Protein AF-A0A8W8LMK4-F1 (afdb_monomer)

Nearest PDB structures (foldseek):
  2jga-assembly1_A  TM=9.821E-01  e=1.173E-05  Homo sapiens
  7zeg-assembly2_B  TM=9.795E-01  e=1.542E-05  Homo sapiens
  7zeg-assembly1_A  TM=9.904E-01  e=3.746E-05  Homo sapiens
  2cn1-assembly1_A  TM=9.834E-01  e=6.041E-05  Homo sapiens
  7zeh-assembly1_A  TM=9.835E-01  e=4.087E-04  Homo sapiens

Radius of gyration: 13.22 Å; Cα contacts (8 Å, |Δi|>4): 59; chains: 1; bounding box: 30×15×42 Å

Solvent-accessible surface area (backbone atoms only — not comparable to full-atom values): 4230 Å² total; per-residue (Å²): 106,38,68,51,84,78,44,77,54,73,62,73,82,60,78,88,74,86,79,87,80,44,41,32,40,38,75,67,63,46,87,83,41,44,70,59,44,61,75,74,26,82,39,71,41,70,75,58,97,68,61,62,68,61,51,52,51,49,51,52,60,62,59,68,75,111

Mean predicted aligned error: 3.41 Å

Foldseek 3Di:
DEADPVCLCVCVPPPPDPDDAFEYEHEPPCVPCVVVCVVRGPHYHYNDPDCVVVVVVVCVVVVVVD

pLDDT: mean 93.86, std 8.28, range [47.97, 98.38]

Organism: Magallana gigas (NCBI:txid29159)

InterPro domains:
  IPR006434 Pyrimidine 5'-nucleotidase, eukaryotic [PF05822] (1-61)
  IPR023214 HAD superfamily [G3DSA:3.40.50.1000] (1-66)
  IPR036412 HAD-like superfamily [SSF56784] (1-61)

Secondary structure (DSSP, 8-state):
-BSSGGGGGTTTT-SS-S----EEEE-SSHHHHHHHHHHH-SEEEES--S-HHHHHHHHHHHHTT-

Sequence (66 aa):
MGDSLGDLHMADRAVGVQNKLKIGFLNVKVEESLELYMKKYDIVILEDETLNVGNAILRKVLQSKQ

Structure (mmCIF, N/CA/C/O backbone):
data_AF-A0A8W8LMK4-F1
#
_entry.id   AF-A0A8W8LMK4-F1
#
loop_
_atom_site.group_PDB
_atom_site.id
_atom_site.type_symbol
_atom_site.label_atom_id
_atom_site.label_alt_id
_atom_site.label_comp_id
_atom_site.label_asym_id
_atom_site.label_entity_id
_atom_site.label_seq_id
_atom_site.pdbx_PDB_ins_code
_atom_site.Cartn_x
_atom_site.Cartn_y
_atom_site.Cartn_z
_atom_site.occupancy
_atom_site.B_iso_or_equiv
_atom_site.auth_seq_id
_atom_site.auth_comp_id
_atom_site.auth_asym_id
_atom_site.auth_atom_id
_atom_site.pdbx_PDB_model_num
ATOM 1 N N . MET A 1 1 ? -3.363 -3.761 3.272 1.00 95.44 1 MET A N 1
ATOM 2 C CA . MET A 1 1 ? -2.002 -3.621 2.719 1.00 95.44 1 MET A CA 1
ATOM 3 C C . MET A 1 1 ? -1.934 -4.530 1.513 1.00 95.44 1 MET A C 1
ATOM 5 O O . MET A 1 1 ? -2.556 -5.582 1.585 1.00 95.44 1 MET A O 1
ATOM 9 N N . GLY A 1 2 ? -1.263 -4.129 0.444 1.00 96.88 2 GLY A N 1
ATOM 10 C CA . GLY A 1 2 ? -1.111 -4.952 -0.755 1.00 96.88 2 GLY A CA 1
ATOM 11 C C . GLY A 1 2 ? -0.064 -4.359 -1.684 1.00 96.88 2 GLY A C 1
ATOM 12 O O . GLY A 1 2 ? 0.416 -3.255 -1.433 1.00 96.88 2 GLY A O 1
ATOM 13 N N . ASP A 1 3 ? 0.288 -5.087 -2.725 1.00 95.62 3 ASP A N 1
ATOM 14 C CA . ASP A 1 3 ? 1.305 -4.723 -3.711 1.00 95.62 3 ASP A CA 1
ATOM 15 C C . ASP A 1 3 ? 0.705 -4.471 -5.099 1.00 95.62 3 ASP A C 1
ATOM 17 O O . ASP A 1 3 ? 1.388 -3.974 -5.993 1.00 95.62 3 ASP A O 1
ATOM 21 N N . SER A 1 4 ? -0.592 -4.740 -5.274 1.00 96.25 4 SER A N 1
ATOM 22 C CA . SER A 1 4 ? -1.311 -4.597 -6.535 1.00 96.25 4 SER A CA 1
ATOM 23 C C . SER A 1 4 ? -2.582 -3.760 -6.391 1.00 96.25 4 SER A C 1
ATOM 25 O O . SER A 1 4 ? -3.262 -3.785 -5.370 1.00 96.25 4 SER A O 1
ATOM 27 N N . LEU A 1 5 ? -3.017 -3.096 -7.464 1.00 95.06 5 LEU A N 1
ATOM 28 C CA . LEU A 1 5 ? -4.285 -2.348 -7.453 1.00 95.06 5 LEU A CA 1
ATOM 29 C C . LEU A 1 5 ? -5.520 -3.223 -7.164 1.00 95.06 5 LEU A C 1
ATOM 31 O O . LEU A 1 5 ? -6.543 -2.701 -6.718 1.00 95.06 5 LEU A O 1
ATOM 35 N N . GLY A 1 6 ? -5.433 -4.540 -7.381 1.00 94.75 6 GLY A N 1
ATOM 36 C CA . GLY A 1 6 ? -6.487 -5.485 -7.000 1.00 94.75 6 GLY A CA 1
ATOM 37 C C . GLY A 1 6 ? -6.736 -5.515 -5.487 1.00 94.75 6 GLY A C 1
ATOM 38 O O . GLY A 1 6 ? -7.862 -5.746 -5.043 1.00 94.75 6 GLY A O 1
ATOM 39 N N . ASP A 1 7 ? -5.723 -5.170 -4.691 1.00 96.62 7 ASP A N 1
ATOM 40 C CA . ASP A 1 7 ? -5.767 -5.249 -3.233 1.00 96.62 7 ASP A CA 1
ATOM 41 C C . ASP A 1 7 ? -6.574 -4.129 -2.571 1.00 96.62 7 ASP A C 1
ATOM 43 O O . ASP A 1 7 ? -6.951 -4.223 -1.396 1.00 96.62 7 ASP A O 1
ATOM 47 N N . LEU A 1 8 ? -6.882 -3.062 -3.315 1.00 95.00 8 LEU A N 1
ATOM 48 C CA . LEU A 1 8 ? -7.642 -1.906 -2.822 1.00 95.00 8 LEU A CA 1
ATOM 49 C C . LEU A 1 8 ? -9.014 -2.301 -2.249 1.00 95.00 8 LEU A C 1
ATOM 51 O O . LEU A 1 8 ? -9.524 -1.638 -1.330 1.00 95.00 8 LEU A O 1
ATOM 55 N N . HIS A 1 9 ? -9.569 -3.392 -2.779 1.00 93.44 9 HIS A N 1
ATOM 56 C CA . HIS A 1 9 ? -10.912 -3.889 -2.507 1.00 93.44 9 HIS A CA 1
ATOM 57 C C . HIS A 1 9 ? -10.963 -5.034 -1.488 1.00 93.44 9 HIS A C 1
ATOM 59 O O . HIS A 1 9 ? -12.053 -5.454 -1.103 1.00 93.44 9 HIS A O 1
ATOM 65 N N . MET A 1 10 ? -9.819 -5.520 -0.985 1.00 93.31 10 MET A N 1
ATOM 66 C CA . MET A 1 10 ? -9.795 -6.664 -0.055 1.00 93.31 10 MET A CA 1
ATOM 67 C C . MET A 1 10 ? -10.657 -6.453 1.198 1.00 93.31 10 MET A C 1
ATOM 69 O O . MET A 1 10 ? -11.232 -7.398 1.728 1.00 93.31 10 MET A O 1
ATOM 73 N N . ALA A 1 11 ? -10.767 -5.209 1.671 1.00 92.38 11 ALA A N 1
ATOM 74 C CA . ALA A 1 11 ? -11.533 -4.871 2.870 1.00 92.38 11 ALA A CA 1
ATOM 75 C C . ALA A 1 11 ? -12.987 -4.443 2.591 1.00 92.38 11 ALA A C 1
ATOM 77 O O . ALA A 1 11 ? -13.688 -4.070 3.525 1.00 92.38 11 ALA A O 1
ATOM 78 N N . ASP A 1 12 ? -13.460 -4.462 1.343 1.00 90.06 12 ASP A N 1
ATOM 79 C CA . ASP A 1 12 ? -14.764 -3.875 0.986 1.00 90.06 12 ASP A CA 1
ATOM 80 C C . ASP A 1 12 ? -15.963 -4.655 1.544 1.00 90.06 12 ASP A C 1
ATOM 82 O O . ASP A 1 12 ? -17.057 -4.113 1.665 1.00 90.06 12 ASP A O 1
ATOM 86 N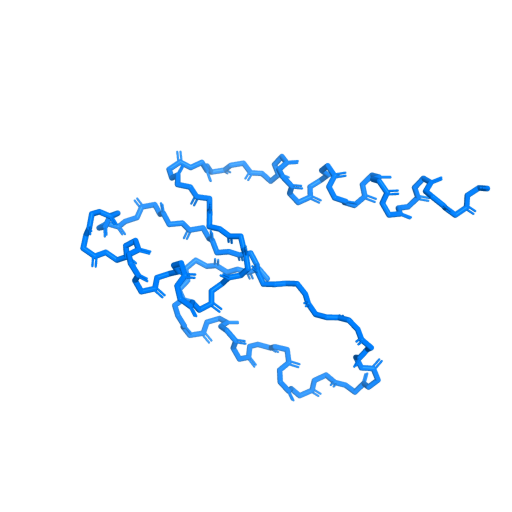 N . ARG A 1 13 ? 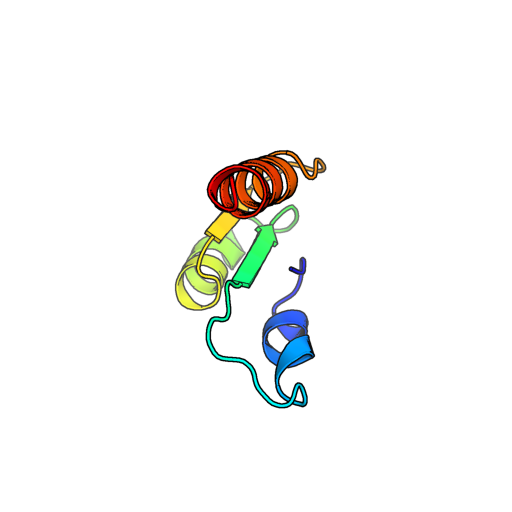-15.759 -5.920 1.929 1.00 91.88 13 ARG A N 1
ATOM 87 C CA . ARG A 1 13 ? -16.778 -6.750 2.592 1.00 91.88 13 ARG A CA 1
ATOM 88 C C . ARG A 1 13 ? -16.642 -6.786 4.116 1.00 91.88 13 ARG A C 1
ATOM 90 O O . ARG A 1 13 ? -17.372 -7.528 4.769 1.00 91.88 13 ARG A O 1
ATOM 97 N N . ALA A 1 14 ? -15.710 -6.029 4.692 1.00 92.06 14 ALA A N 1
ATOM 98 C CA . ALA A 1 14 ? -15.550 -5.967 6.137 1.00 92.06 14 ALA A CA 1
ATOM 99 C C . ALA A 1 14 ? -16.679 -5.135 6.768 1.00 92.06 14 ALA A C 1
ATOM 101 O O . ALA A 1 14 ? -16.971 -4.021 6.335 1.00 92.06 14 ALA A O 1
ATOM 102 N N . VAL A 1 15 ? -17.310 -5.675 7.810 1.00 93.19 15 VAL A N 1
ATOM 103 C CA . VAL A 1 15 ? -18.403 -5.015 8.537 1.00 93.19 15 VAL A CA 1
ATOM 104 C C . VAL A 1 15 ? -17.834 -4.237 9.725 1.00 93.19 15 VAL A C 1
ATOM 106 O O . VAL A 1 15 ? -16.895 -4.692 10.373 1.00 93.19 15 VAL A O 1
ATOM 109 N N . GLY A 1 16 ? -18.401 -3.065 10.028 1.00 92.38 16 GLY A N 1
ATOM 110 C CA . GLY A 1 16 ? -18.018 -2.278 11.209 1.00 92.38 16 GLY A CA 1
ATOM 111 C C . GLY A 1 16 ? -16.693 -1.516 11.079 1.00 92.38 16 GLY A C 1
ATOM 112 O O . GLY A 1 16 ? -16.102 -1.136 12.088 1.00 92.38 16 GLY A O 1
ATOM 113 N N . VAL A 1 17 ? -16.213 -1.279 9.855 1.00 91.31 17 VAL A N 1
ATOM 114 C CA . VAL A 1 17 ? -14.987 -0.507 9.609 1.00 91.31 17 VAL A CA 1
ATOM 115 C C . VAL A 1 17 ? -15.243 0.981 9.859 1.00 91.31 17 VAL A C 1
ATOM 117 O O . VAL A 1 17 ? -15.943 1.632 9.093 1.00 91.31 17 VAL A O 1
ATOM 120 N N . GLN A 1 18 ? -14.656 1.518 10.930 1.00 92.56 18 GLN A N 1
ATOM 121 C CA . GLN A 1 18 ? -14.691 2.952 11.256 1.00 92.56 18 GLN A CA 1
ATOM 122 C C . GLN A 1 18 ? -13.596 3.728 10.513 1.00 92.56 18 GLN A C 1
ATOM 124 O O . GLN A 1 18 ? -13.850 4.772 9.928 1.00 92.56 18 GLN A O 1
ATOM 129 N N . ASN A 1 19 ? -12.375 3.189 10.516 1.00 92.25 19 ASN A N 1
ATOM 130 C CA . ASN A 1 19 ? -11.205 3.789 9.884 1.00 92.25 19 ASN A CA 1
ATOM 131 C C . ASN A 1 19 ? -10.518 2.740 9.004 1.00 92.25 19 ASN A C 1
ATOM 133 O O . ASN A 1 19 ? -10.334 1.598 9.431 1.00 92.25 19 ASN A O 1
ATOM 137 N N . LYS A 1 20 ? -10.120 3.129 7.789 1.00 93.56 20 LYS A N 1
ATOM 138 C CA . LYS A 1 20 ? -9.385 2.288 6.831 1.00 93.56 20 LYS A CA 1
ATOM 139 C C . LYS A 1 20 ? -8.123 3.038 6.411 1.00 93.56 20 LYS A C 1
ATOM 141 O O . LYS A 1 20 ? -8.216 4.195 6.029 1.00 93.56 20 LYS A O 1
ATOM 146 N N . LEU A 1 21 ? -6.976 2.363 6.475 1.00 96.50 21 LEU A N 1
ATOM 147 C CA . LEU A 1 21 ? -5.692 2.856 5.975 1.00 96.50 21 LEU A CA 1
ATOM 148 C C . LEU A 1 21 ? -5.170 1.881 4.913 1.00 96.50 21 LEU A C 1
ATOM 150 O O . LEU A 1 21 ? -5.003 0.686 5.182 1.00 96.50 21 LEU A O 1
ATOM 154 N N . LYS A 1 22 ? -4.933 2.374 3.700 1.00 97.56 22 LYS A N 1
ATOM 155 C CA . LYS A 1 22 ? -4.427 1.608 2.560 1.00 97.56 22 LYS A CA 1
ATOM 156 C C . LYS A 1 22 ? -2.937 1.881 2.383 1.00 97.56 22 LYS A C 1
ATOM 158 O O . LYS A 1 22 ? -2.541 2.982 2.022 1.00 97.56 22 LYS A O 1
ATOM 163 N N . ILE A 1 23 ? -2.131 0.844 2.576 1.00 98.19 23 ILE A N 1
ATOM 164 C CA . ILE A 1 23 ? -0.682 0.871 2.341 1.00 98.19 23 ILE A CA 1
ATOM 165 C C . ILE A 1 23 ? -0.380 -0.000 1.123 1.00 98.19 23 ILE A C 1
ATOM 167 O O . ILE A 1 23 ? -0.787 -1.170 1.110 1.00 98.19 23 ILE A O 1
ATOM 171 N N . GLY A 1 24 ? 0.269 0.593 0.124 1.00 97.88 24 GLY A N 1
ATOM 172 C CA . GLY A 1 24 ? 0.665 -0.033 -1.133 1.00 97.88 24 GLY 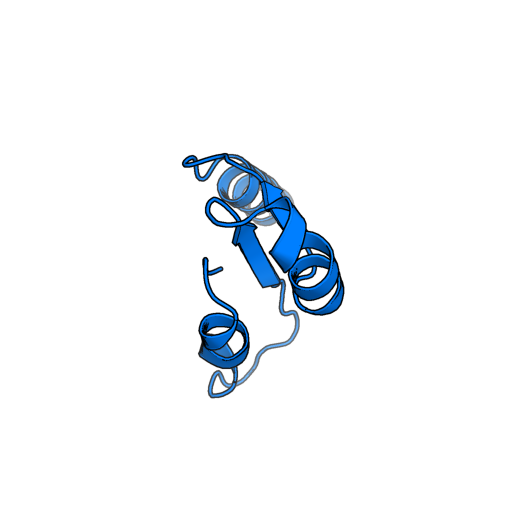A CA 1
ATOM 173 C C . GLY A 1 24 ? 2.177 -0.218 -1.204 1.00 97.88 2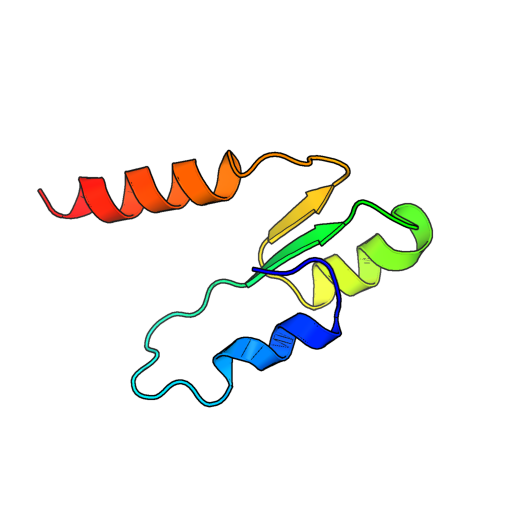4 GLY A C 1
ATOM 174 O O . GLY A 1 24 ? 2.905 0.753 -1.012 1.00 97.88 24 GLY A O 1
ATOM 175 N N . PHE A 1 25 ? 2.644 -1.431 -1.487 1.00 98.19 25 PHE A N 1
ATOM 176 C CA . PHE A 1 25 ? 4.055 -1.720 -1.756 1.00 98.19 25 PHE A CA 1
ATOM 177 C C . PHE A 1 25 ? 4.286 -1.707 -3.266 1.00 98.19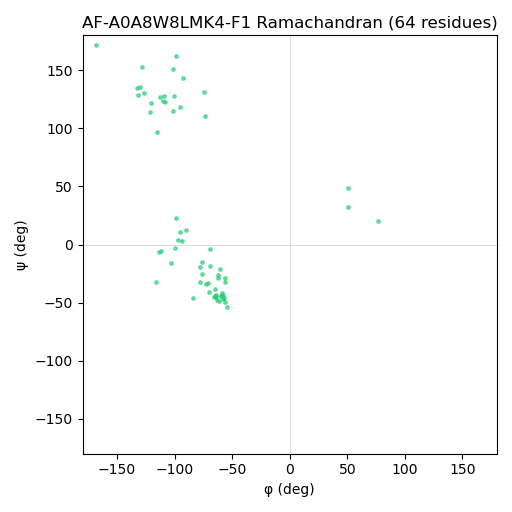 25 PHE A C 1
ATOM 179 O O . PHE A 1 25 ? 3.667 -2.478 -3.993 1.00 98.19 25 PHE A O 1
ATOM 186 N N . LEU A 1 26 ? 5.138 -0.808 -3.749 1.00 97.88 26 LEU A N 1
ATOM 187 C CA . LEU A 1 26 ? 5.435 -0.652 -5.166 1.00 97.88 26 LEU A CA 1
ATOM 188 C C . LEU A 1 26 ? 6.904 -0.995 -5.415 1.00 97.88 26 LEU A C 1
ATOM 190 O O . LEU A 1 26 ? 7.789 -0.161 -5.244 1.00 97.88 26 LEU A O 1
ATOM 194 N N . ASN A 1 27 ? 7.132 -2.238 -5.835 1.00 96.06 27 ASN A N 1
ATOM 195 C CA . ASN A 1 27 ? 8.470 -2.791 -6.079 1.00 96.06 27 ASN A CA 1
ATOM 196 C C . ASN A 1 27 ? 8.734 -3.073 -7.569 1.00 96.06 27 ASN A C 1
ATOM 198 O O . ASN A 1 27 ? 9.830 -3.466 -7.948 1.00 96.06 27 ASN A O 1
ATOM 202 N N . VAL A 1 28 ? 7.724 -2.908 -8.430 1.00 94.31 28 VAL A N 1
ATOM 203 C CA . VAL A 1 28 ? 7.788 -3.244 -9.859 1.00 94.31 28 VAL A CA 1
ATOM 204 C C . VAL A 1 28 ? 7.234 -2.083 -10.672 1.00 94.31 28 VAL A C 1
ATOM 206 O O . VAL A 1 28 ? 6.169 -1.567 -10.347 1.00 94.31 28 VAL A O 1
ATOM 209 N N . LYS A 1 29 ? 7.930 -1.693 -11.752 1.00 95.25 29 LYS A N 1
ATOM 210 C CA . LYS A 1 29 ? 7.524 -0.588 -12.645 1.00 95.25 29 LYS A CA 1
ATOM 211 C C . LYS A 1 29 ? 7.198 0.697 -11.874 1.00 95.25 29 LYS A C 1
ATOM 213 O O . LYS A 1 29 ? 6.141 1.300 -12.074 1.00 95.25 29 LYS A O 1
ATOM 218 N N . VAL A 1 30 ? 8.099 1.076 -10.966 1.00 95.69 30 VAL A N 1
ATOM 219 C CA . VAL A 1 30 ? 7.896 2.182 -10.022 1.00 95.69 30 VAL A CA 1
ATOM 220 C C . VAL A 1 30 ? 7.536 3.466 -10.762 1.00 95.69 30 VAL A C 1
ATOM 222 O O . VAL A 1 30 ? 6.481 4.031 -10.502 1.00 95.69 30 VAL A O 1
ATOM 225 N N . GLU A 1 31 ? 8.345 3.880 -11.738 1.00 96.69 31 GLU A N 1
ATOM 226 C CA . GLU A 1 31 ? 8.128 5.126 -12.488 1.00 96.69 31 GLU A CA 1
ATOM 227 C C . GLU A 1 31 ? 6.765 5.166 -13.198 1.00 96.69 31 GLU A C 1
ATOM 229 O O . GLU A 1 31 ? 6.053 6.164 -13.119 1.00 96.69 31 GLU A O 1
ATOM 234 N N . GLU A 1 32 ? 6.368 4.062 -13.838 1.00 97.19 32 GLU A N 1
ATOM 235 C CA . GLU A 1 32 ? 5.103 3.958 -14.580 1.00 97.19 32 GLU A CA 1
ATOM 236 C C . GLU A 1 32 ? 3.876 3.936 -13.656 1.00 97.19 32 GLU A C 1
ATOM 238 O O . GLU A 1 32 ? 2.800 4.412 -14.020 1.00 97.19 32 GLU A O 1
ATOM 243 N N . SER A 1 33 ? 4.018 3.348 -12.466 1.00 96.56 33 SER A N 1
ATOM 244 C CA . SER A 1 33 ? 2.885 3.030 -11.589 1.00 96.56 33 SER A CA 1
ATOM 245 C C . SER A 1 33 ? 2.735 3.995 -10.414 1.00 96.56 33 SER A C 1
ATOM 247 O O . SER A 1 33 ? 1.665 4.037 -9.802 1.00 96.56 33 SER A O 1
ATOM 249 N N . LEU A 1 34 ? 3.766 4.786 -10.097 1.00 97.56 34 LEU A N 1
ATOM 250 C CA . LEU A 1 34 ? 3.814 5.640 -8.909 1.00 97.56 34 LEU A CA 1
ATOM 251 C C . LEU A 1 34 ? 2.630 6.601 -8.837 1.00 97.56 34 LEU A C 1
ATOM 253 O O . LEU A 1 34 ? 1.949 6.658 -7.814 1.00 97.56 34 LEU A O 1
ATOM 257 N N . GLU A 1 35 ? 2.341 7.314 -9.928 1.00 98.06 35 GLU A N 1
ATOM 258 C CA . GLU A 1 35 ? 1.244 8.286 -9.963 1.00 98.06 35 GLU A CA 1
ATOM 259 C C . GLU A 1 35 ? -0.105 7.620 -9.648 1.00 98.06 35 GLU A C 1
ATOM 261 O O . GLU A 1 35 ? -0.926 8.150 -8.893 1.00 98.06 35 GLU A O 1
ATOM 266 N N . LEU A 1 36 ? -0.333 6.427 -10.200 1.00 97.69 36 LEU A N 1
ATOM 267 C CA . LEU A 1 36 ? -1.562 5.679 -9.979 1.00 97.69 36 LEU A CA 1
ATOM 268 C C . LEU A 1 36 ? -1.644 5.137 -8.547 1.00 97.69 36 LEU A C 1
ATOM 270 O O . LEU A 1 36 ? -2.707 5.219 -7.931 1.00 97.69 36 LEU A O 1
ATOM 2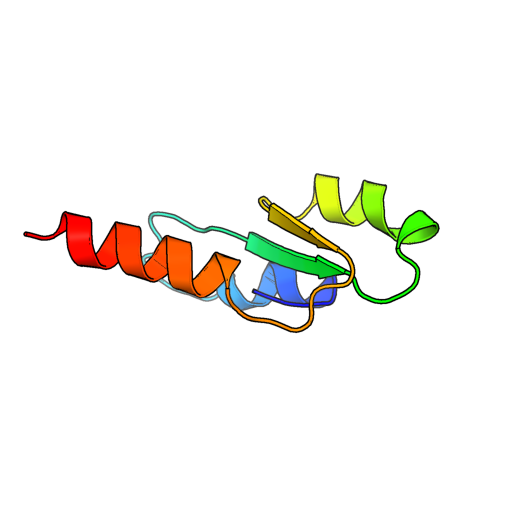74 N N . TYR A 1 37 ? -0.537 4.637 -7.996 1.00 98.31 37 TYR A N 1
ATOM 275 C CA . TYR A 1 37 ? -0.480 4.161 -6.613 1.00 98.31 37 TYR A CA 1
ATOM 276 C C . TYR A 1 37 ? -0.734 5.305 -5.629 1.00 98.31 37 TYR A C 1
ATOM 278 O O . TYR A 1 37 ? -1.579 5.156 -4.746 1.00 98.31 37 TYR A O 1
ATOM 286 N N . MET A 1 38 ? -0.110 6.470 -5.831 1.00 97.88 38 MET A N 1
ATOM 287 C CA . MET A 1 38 ? -0.310 7.659 -4.990 1.00 97.88 38 MET A CA 1
ATOM 288 C C . MET A 1 38 ? -1.754 8.177 -5.015 1.00 97.88 38 MET A C 1
ATOM 290 O O . MET A 1 38 ? -2.218 8.754 -4.037 1.00 97.88 38 MET A O 1
ATOM 294 N N . LYS A 1 39 ? -2.493 7.962 -6.111 1.00 98.06 39 LYS A N 1
ATOM 295 C CA . LYS A 1 39 ? -3.921 8.318 -6.213 1.00 98.06 39 LYS A CA 1
ATOM 296 C C . LYS A 1 39 ? -4.855 7.334 -5.499 1.00 98.06 39 LYS A C 1
ATOM 298 O O . LYS A 1 39 ? -6.027 7.654 -5.298 1.00 98.06 39 LYS A O 1
ATOM 303 N N . LYS A 1 40 ? -4.404 6.109 -5.216 1.00 97.75 40 LYS A N 1
ATOM 304 C CA . LYS A 1 40 ? -5.272 4.994 -4.791 1.00 97.75 40 LYS A CA 1
ATOM 305 C C . LYS A 1 40 ? -4.984 4.490 -3.379 1.00 97.75 40 LYS A C 1
ATOM 307 O O . LYS A 1 40 ? -5.920 4.036 -2.710 1.00 97.75 40 LYS A O 1
ATOM 312 N N . TYR A 1 41 ? -3.730 4.562 -2.949 1.00 98.38 41 TYR A N 1
ATOM 313 C CA . TYR A 1 41 ? -3.276 4.240 -1.602 1.00 98.38 41 TYR A CA 1
ATOM 314 C C . TYR A 1 41 ? -3.053 5.512 -0.789 1.00 98.38 41 TYR A C 1
ATOM 316 O O . TYR A 1 41 ? -2.699 6.548 -1.338 1.00 98.38 41 TYR A O 1
ATOM 324 N N . ASP A 1 42 ? -3.221 5.407 0.527 1.00 98.00 42 ASP A N 1
ATOM 325 C CA . ASP A 1 42 ? -2.938 6.508 1.451 1.00 98.00 42 ASP A CA 1
ATOM 326 C C . ASP A 1 42 ? -1.427 6.631 1.705 1.00 98.00 42 ASP A C 1
ATOM 328 O O . ASP A 1 42 ? -0.904 7.722 1.911 1.00 98.00 42 ASP A O 1
ATOM 332 N N . ILE A 1 43 ? -0.719 5.496 1.686 1.00 98.12 43 ILE A N 1
ATOM 333 C CA . ILE A 1 43 ? 0.737 5.405 1.819 1.00 98.12 43 ILE A CA 1
ATOM 334 C C . ILE A 1 43 ? 1.257 4.494 0.710 1.00 98.12 43 ILE A C 1
ATOM 336 O O . ILE A 1 43 ? 0.783 3.365 0.568 1.00 98.12 43 ILE A O 1
ATOM 340 N N . VAL A 1 44 ? 2.254 4.964 -0.038 1.00 98.06 44 VAL A N 1
ATOM 341 C CA . VAL A 1 44 ? 2.989 4.163 -1.022 1.00 98.06 44 VAL A CA 1
ATOM 342 C C . VAL A 1 44 ? 4.416 3.984 -0.524 1.00 98.06 44 VAL A C 1
ATOM 344 O O . VAL A 1 44 ? 5.083 4.960 -0.186 1.00 98.06 44 VAL A O 1
ATOM 347 N N . ILE A 1 45 ? 4.862 2.738 -0.459 1.00 98.06 45 ILE A N 1
ATOM 348 C CA . ILE A 1 45 ? 6.210 2.350 -0.057 1.00 98.06 45 ILE A CA 1
ATOM 349 C C . ILE A 1 45 ? 6.930 1.876 -1.318 1.00 98.06 45 ILE A C 1
ATOM 351 O O . ILE A 1 45 ? 6.430 0.982 -1.997 1.00 98.06 45 ILE A O 1
ATOM 355 N N . LEU A 1 46 ? 8.059 2.503 -1.646 1.00 97.75 46 LEU A N 1
ATOM 356 C CA . LEU A 1 46 ? 8.822 2.215 -2.861 1.00 97.75 46 LEU A CA 1
ATOM 357 C C . LEU A 1 46 ? 10.004 1.320 -2.532 1.00 97.75 46 LEU A C 1
ATOM 359 O O . LEU A 1 46 ? 10.779 1.667 -1.644 1.00 97.75 46 LEU A O 1
ATOM 363 N N . GLU A 1 47 ? 10.131 0.218 -3.269 1.00 95.88 47 GLU A N 1
ATOM 364 C CA . GLU A 1 47 ? 11.327 -0.640 -3.281 1.00 95.88 47 GLU A CA 1
ATOM 365 C C . GLU A 1 47 ? 11.812 -1.068 -1.879 1.00 95.88 47 GLU A C 1
ATOM 367 O O . GLU A 1 47 ? 13.004 -1.253 -1.638 1.00 95.88 47 GLU A O 1
ATOM 372 N N . ASP A 1 48 ? 10.877 -1.232 -0.941 1.00 94.94 48 ASP A N 1
ATOM 373 C CA . ASP A 1 48 ? 11.133 -1.686 0.426 1.00 94.94 48 ASP A CA 1
ATOM 374 C C . ASP A 1 48 ? 10.322 -2.960 0.676 1.00 94.94 48 ASP A C 1
ATOM 376 O O . ASP A 1 48 ? 9.089 -2.964 0.694 1.00 94.94 48 ASP A O 1
ATOM 380 N N . GLU A 1 49 ? 11.043 -4.065 0.860 1.00 90.38 49 GLU A N 1
ATOM 381 C CA . GLU A 1 49 ? 10.492 -5.401 1.106 1.00 90.38 49 GLU A CA 1
ATOM 382 C C . GLU A 1 49 ? 10.293 -5.697 2.605 1.00 90.38 49 GLU A C 1
ATOM 384 O O . GLU A 1 49 ? 10.059 -6.837 3.014 1.00 90.38 49 GLU A O 1
ATOM 389 N N . THR A 1 50 ? 10.387 -4.678 3.461 1.00 95.69 50 THR A N 1
ATOM 390 C CA . THR A 1 50 ? 10.181 -4.794 4.905 1.00 95.69 50 THR A CA 1
ATOM 391 C C . THR A 1 50 ? 8.776 -4.362 5.328 1.00 95.69 50 THR A C 1
ATOM 393 O O . THR A 1 50 ? 8.070 -3.623 4.651 1.00 95.69 50 THR A O 1
ATOM 396 N N . LEU A 1 51 ? 8.362 -4.770 6.532 1.00 96.56 51 LEU A N 1
ATOM 397 C CA . LEU A 1 51 ? 7.115 -4.310 7.160 1.00 96.56 51 LEU A CA 1
ATOM 398 C C . LEU A 1 51 ? 7.345 -3.187 8.183 1.00 96.56 51 LEU A C 1
ATOM 400 O O . LEU A 1 51 ? 6.528 -2.991 9.086 1.00 96.56 51 LEU A O 1
ATOM 404 N N . ASN A 1 52 ? 8.456 -2.449 8.085 1.00 97.19 52 ASN A N 1
ATOM 405 C CA . ASN A 1 52 ? 8.855 -1.470 9.100 1.00 97.19 52 ASN A CA 1
ATOM 406 C C . ASN A 1 52 ? 7.809 -0.369 9.310 1.00 97.19 52 ASN A C 1
ATOM 408 O O . ASN A 1 52 ? 7.455 -0.074 10.453 1.00 97.19 52 ASN 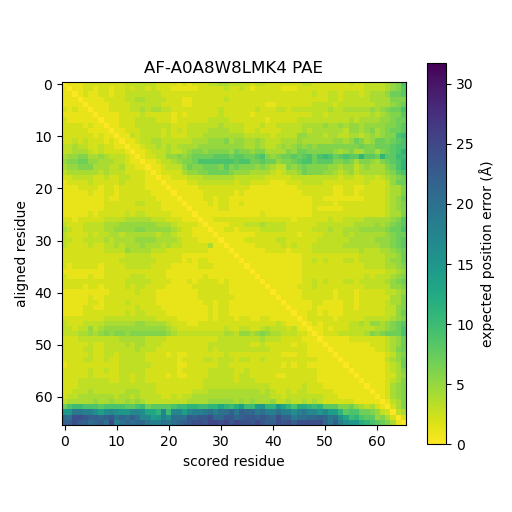A O 1
ATOM 412 N N . VAL A 1 53 ? 7.250 0.177 8.227 1.00 96.38 53 VAL A N 1
ATOM 413 C CA . VAL A 1 53 ? 6.197 1.204 8.292 1.00 96.38 53 VAL A CA 1
ATOM 414 C C . VAL A 1 53 ? 4.929 0.657 8.955 1.00 96.38 53 VAL A C 1
ATOM 416 O O . VAL A 1 53 ? 4.403 1.268 9.886 1.00 96.38 53 VAL A O 1
ATOM 419 N N . GLY A 1 54 ? 4.470 -0.529 8.539 1.00 96.25 54 GLY A N 1
ATOM 420 C CA . GLY A 1 54 ? 3.305 -1.185 9.143 1.00 96.25 54 GLY A CA 1
ATOM 421 C C . GLY A 1 54 ? 3.506 -1.451 10.638 1.00 96.25 54 GLY A C 1
ATOM 422 O O . GLY A 1 54 ? 2.644 -1.128 11.457 1.00 96.25 54 GLY A O 1
ATOM 423 N N . ASN A 1 55 ? 4.685 -1.949 11.015 1.00 96.62 55 ASN A N 1
ATOM 424 C CA . ASN A 1 55 ? 5.058 -2.190 12.406 1.00 96.62 55 ASN A CA 1
ATOM 425 C C . ASN 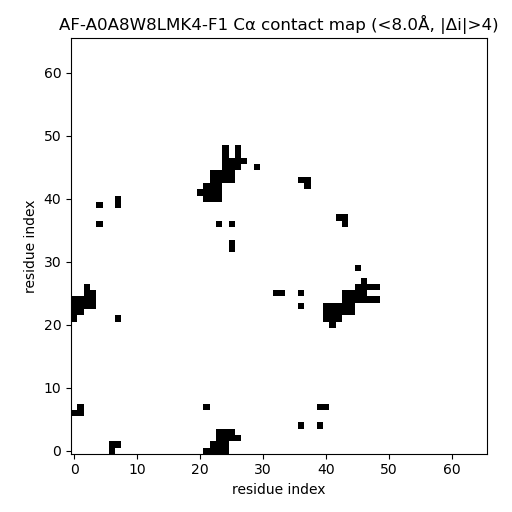A 1 55 ? 5.145 -0.896 13.229 1.00 96.62 55 ASN A C 1
ATOM 427 O O . ASN A 1 55 ? 4.740 -0.893 14.391 1.00 96.62 55 ASN A O 1
ATOM 431 N N . ALA A 1 56 ? 5.648 0.201 12.662 1.00 96.50 56 ALA A N 1
ATOM 432 C CA . ALA A 1 56 ? 5.703 1.495 13.340 1.00 96.50 56 ALA A CA 1
ATOM 433 C C . ALA A 1 56 ? 4.296 2.039 13.639 1.00 96.50 56 ALA A C 1
ATOM 435 O O . ALA A 1 56 ? 4.028 2.472 14.764 1.00 96.50 56 ALA A O 1
ATOM 436 N N . ILE A 1 57 ? 3.377 1.939 12.671 1.00 96.12 57 ILE A N 1
ATOM 437 C CA . ILE A 1 57 ? 1.967 2.318 12.844 1.00 96.12 57 ILE A CA 1
ATOM 438 C C . ILE A 1 5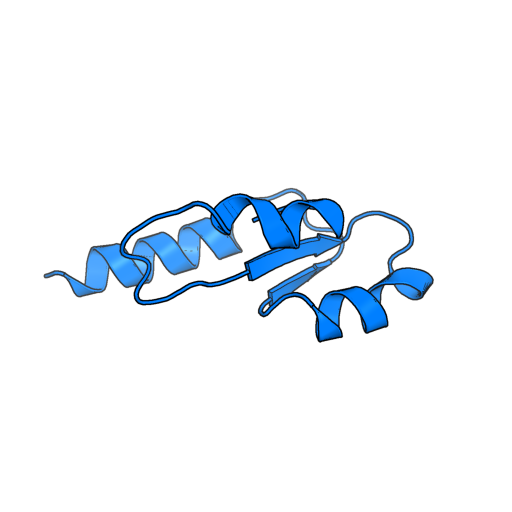7 ? 1.320 1.460 13.936 1.00 96.12 57 ILE A C 1
ATOM 440 O O . ILE A 1 57 ? 0.720 2.003 14.865 1.00 96.12 57 ILE A O 1
ATOM 444 N N . LEU A 1 58 ? 1.490 0.134 13.875 1.00 95.38 58 LEU A N 1
ATOM 445 C CA . LEU A 1 58 ? 0.959 -0.782 14.888 1.00 95.38 58 LEU A CA 1
ATOM 446 C C . LEU A 1 58 ? 1.481 -0.448 16.285 1.00 95.38 58 LEU A C 1
ATOM 448 O O . LEU A 1 58 ? 0.685 -0.346 17.216 1.00 95.38 58 LEU A O 1
ATOM 452 N N . ARG A 1 59 ? 2.792 -0.216 16.441 1.00 96.06 59 ARG A N 1
ATOM 453 C CA . ARG A 1 59 ? 3.374 0.188 17.731 1.00 96.06 59 ARG A CA 1
ATOM 454 C C . ARG A 1 59 ? 2.723 1.463 18.248 1.00 96.06 59 ARG A C 1
ATOM 456 O O . ARG A 1 59 ? 2.321 1.488 19.405 1.00 96.06 59 ARG A O 1
ATOM 463 N N . LYS A 1 60 ? 2.552 2.485 17.406 1.00 95.00 60 LYS A N 1
ATOM 464 C CA . LYS A 1 60 ? 1.949 3.753 17.833 1.00 95.00 60 LYS A CA 1
ATOM 465 C C . LYS A 1 60 ? 0.487 3.589 18.253 1.00 95.00 60 LYS A C 1
ATOM 467 O O . LYS A 1 60 ? 0.103 4.106 19.299 1.00 95.00 60 LYS A O 1
ATOM 472 N N . VAL A 1 61 ? -0.302 2.841 17.480 1.00 93.69 61 VAL A N 1
ATOM 473 C CA . VAL A 1 61 ? -1.721 2.581 17.777 1.00 93.69 61 VAL A CA 1
ATOM 474 C C . VAL A 1 61 ? -1.874 1.744 19.049 1.00 93.69 61 VAL A C 1
ATOM 476 O O . VAL A 1 61 ? -2.686 2.078 19.908 1.00 93.69 61 VAL A O 1
ATOM 479 N N . LEU A 1 62 ? -1.079 0.687 19.212 1.00 93.25 62 LEU A N 1
ATOM 480 C CA . LEU A 1 62 ? -1.162 -0.190 20.382 1.00 93.25 62 LEU A CA 1
ATOM 481 C C . LEU A 1 62 ? -0.613 0.472 21.655 1.00 93.25 62 LEU A C 1
ATOM 483 O O . LEU A 1 62 ? -1.161 0.246 22.728 1.00 93.25 62 LEU A O 1
ATOM 487 N N . GLN A 1 63 ? 0.413 1.321 21.549 1.00 87.62 63 GLN A N 1
ATOM 488 C CA . GLN A 1 63 ? 0.961 2.073 22.688 1.00 87.62 63 GLN A CA 1
ATOM 489 C C . GLN A 1 63 ? 0.085 3.260 23.100 1.00 87.62 63 GLN A C 1
ATOM 491 O O . GLN A 1 63 ? 0.101 3.642 24.261 1.00 87.62 63 GLN A O 1
ATOM 496 N N . SER A 1 64 ? -0.712 3.824 22.187 1.00 70.25 64 SER A N 1
ATOM 497 C CA . SER A 1 64 ? -1.676 4.886 22.521 1.00 70.25 64 SER A CA 1
ATOM 498 C C . SER A 1 64 ? -2.864 4.423 23.377 1.00 70.25 64 SER A C 1
ATOM 500 O O . SER A 1 64 ? -3.697 5.243 23.744 1.00 70.25 64 SER A O 1
ATOM 502 N N . LYS A 1 65 ? -2.960 3.119 23.674 1.00 57.38 65 LYS A N 1
ATOM 503 C CA . LYS A 1 65 ? -3.999 2.529 24.531 1.00 57.38 65 LYS A CA 1
ATOM 504 C C . LYS A 1 65 ? -3.573 2.347 25.999 1.00 57.38 65 LYS A C 1
ATOM 506 O O . LYS A 1 65 ? -4.277 1.645 26.720 1.00 57.38 65 LYS A O 1
ATOM 511 N N . GLN A 1 66 ? -2.442 2.921 26.419 1.00 47.97 66 GLN A N 1
ATOM 512 C CA . GLN A 1 66 ? -2.079 3.050 27.839 1.00 47.97 66 GLN A CA 1
ATOM 513 C C . GLN A 1 66 ? -2.597 4.359 28.423 1.00 47.97 66 GLN A C 1
ATOM 515 O O . GLN A 1 66 ? -2.490 5.389 27.721 1.00 47.97 66 GLN A O 1
#